Protein AF-A0A849APH6-F1 (afdb_monomer_lite)

Foldseek 3Di:
DFWWFWWAFQPQRKIWIDTPPDPCDPPRTDTDDCVVPPTDPDIDDIDGDDDPDPPDPPDDDDPDDDDDDDDDDDDDDDDDDDDDDDDDDDDD

Secondary structure (DSSP, 8-state):
---EEEEEETTT--EEEEETT-TTBTTTEEEP-TTTS--BSSPPPPB---------------------------------------------

pLDDT: mean 71.9, std 17.41, range [42.09, 93.06]

Organism: NCBI:txid199591

Structure (mmCIF, N/CA/C/O backbone):
data_AF-A0A849APH6-F1
#
_entry.id   AF-A0A849APH6-F1
#
loop_
_atom_site.group_PDB
_atom_site.id
_atom_site.type_symbol
_atom_site.label_atom_id
_atom_site.label_alt_id
_atom_site.label_comp_id
_atom_site.label_asym_id
_atom_site.label_entity_id
_atom_site.label_seq_id
_atom_site.pdbx_PDB_ins_code
_atom_site.Cartn_x
_atom_site.Cartn_y
_atom_site.Cartn_z
_atom_site.occupancy
_atom_site.B_iso_or_equiv
_atom_site.auth_seq_id
_atom_site.auth_comp_id
_atom_site.auth_asym_id
_atom_site.auth_atom_id
_atom_site.pdbx_PDB_model_num
ATOM 1 N N . MET A 1 1 ? -8.784 -13.438 11.813 1.00 69.88 1 MET A N 1
ATOM 2 C CA . MET A 1 1 ? -7.359 -13.640 11.468 1.00 69.88 1 MET A CA 1
ATOM 3 C C . MET A 1 1 ? -6.868 -12.360 10.823 1.00 69.88 1 MET A C 1
ATOM 5 O O . MET A 1 1 ? -7.615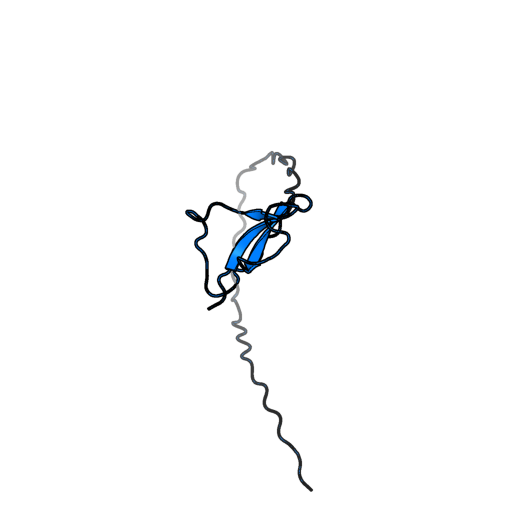 -11.851 9.995 1.00 69.88 1 MET A O 1
ATOM 9 N N . PRO A 1 2 ? -5.700 -11.823 11.210 1.00 83.25 2 PRO A N 1
ATOM 10 C CA . PRO A 1 2 ? -5.152 -10.639 10.559 1.00 83.25 2 PRO A CA 1
ATOM 11 C C . PRO A 1 2 ? -4.929 -10.908 9.066 1.00 83.25 2 PRO A C 1
ATOM 13 O O . PRO A 1 2 ? -4.417 -11.963 8.687 1.00 83.25 2 PRO A O 1
ATOM 16 N N . THR A 1 3 ? -5.361 -9.967 8.233 1.00 90.25 3 THR A N 1
ATOM 17 C CA . THR A 1 3 ? -5.187 -9.975 6.780 1.00 90.25 3 THR A CA 1
ATOM 18 C C . THR A 1 3 ? -4.050 -9.043 6.395 1.00 90.25 3 THR A C 1
ATOM 20 O O . THR A 1 3 ? -3.878 -7.964 6.963 1.00 90.25 3 THR A O 1
ATOM 23 N N . TYR A 1 4 ? -3.264 -9.482 5.419 1.00 91.75 4 TYR A N 1
ATOM 24 C CA . TYR A 1 4 ? -2.146 -8.737 4.874 1.00 91.75 4 TYR A CA 1
ATOM 25 C C . TYR A 1 4 ? -2.485 -8.248 3.472 1.00 91.75 4 TYR A C 1
ATOM 27 O O . TYR A 1 4 ? -2.891 -9.031 2.611 1.00 91.75 4 TYR A O 1
ATOM 35 N N . VAL A 1 5 ? -2.291 -6.957 3.234 1.00 91.69 5 VAL A N 1
ATOM 36 C CA . VAL A 1 5 ? -2.523 -6.298 1.949 1.00 91.69 5 VAL A CA 1
ATOM 37 C C . VAL A 1 5 ? -1.198 -5.836 1.357 1.00 91.69 5 VAL A C 1
ATOM 39 O O . VAL A 1 5 ? -0.313 -5.376 2.080 1.00 91.69 5 VAL A O 1
ATOM 42 N N . ARG A 1 6 ? -1.047 -5.968 0.032 1.00 93.06 6 ARG A N 1
ATOM 43 C CA . ARG A 1 6 ? 0.145 -5.465 -0.661 1.00 93.06 6 ARG A CA 1
ATOM 44 C C . ARG A 1 6 ? 0.024 -3.954 -0.780 1.00 93.06 6 ARG A C 1
ATOM 46 O O . ARG A 1 6 ? -0.929 -3.447 -1.372 1.00 93.06 6 ARG A O 1
ATOM 53 N N . VAL A 1 7 ? 1.030 -3.255 -0.287 1.00 92.94 7 VAL A N 1
ATOM 54 C CA . VAL A 1 7 ? 1.187 -1.814 -0.436 1.00 92.94 7 VAL A CA 1
ATOM 55 C C . VAL A 1 7 ? 2.443 -1.497 -1.230 1.00 92.94 7 VAL A C 1
ATOM 57 O O . VAL A 1 7 ? 3.348 -2.324 -1.369 1.00 92.94 7 VAL A O 1
ATOM 60 N N . LYS A 1 8 ? 2.478 -0.286 -1.771 1.00 91.94 8 LYS A N 1
ATOM 61 C CA . LYS A 1 8 ? 3.629 0.316 -2.418 1.00 91.94 8 LYS A CA 1
ATOM 62 C C . LYS A 1 8 ? 4.004 1.583 -1.672 1.00 91.94 8 LYS A C 1
ATOM 64 O O . LYS A 1 8 ? 3.191 2.496 -1.561 1.00 91.94 8 LYS A O 1
ATOM 69 N N . ASP A 1 9 ? 5.245 1.645 -1.231 1.00 91.81 9 ASP A N 1
ATOM 70 C CA . ASP A 1 9 ? 5.810 2.843 -0.628 1.00 91.81 9 ASP A CA 1
ATOM 71 C C . ASP A 1 9 ? 6.044 3.925 -1.693 1.00 91.81 9 ASP A C 1
ATOM 73 O O . ASP A 1 9 ? 6.567 3.654 -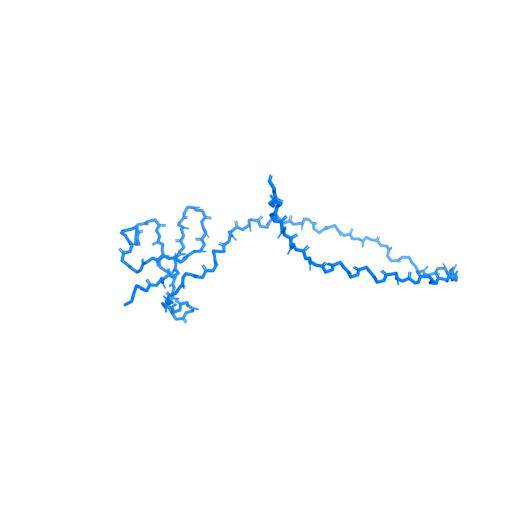2.784 1.00 91.81 9 ASP A O 1
ATOM 77 N N . THR A 1 10 ? 5.605 5.152 -1.422 1.00 89.56 10 THR A N 1
ATOM 78 C CA . THR A 1 10 ? 5.670 6.250 -2.394 1.00 89.56 10 THR A CA 1
ATOM 79 C C . THR A 1 10 ? 7.084 6.752 -2.635 1.00 89.56 10 THR A C 1
ATOM 81 O O . THR A 1 10 ? 7.377 7.172 -3.758 1.00 89.56 10 THR A O 1
ATOM 84 N N . ASP A 1 11 ? 7.963 6.656 -1.649 1.00 88.69 11 ASP A N 1
ATOM 85 C CA . ASP A 1 11 ? 9.305 7.231 -1.679 1.00 88.69 11 ASP A CA 1
ATOM 86 C C . ASP A 1 11 ? 10.302 6.263 -2.313 1.00 88.69 11 ASP A C 1
ATOM 88 O O . ASP A 1 11 ? 10.923 6.533 -3.343 1.00 88.69 11 ASP A O 1
ATOM 92 N N . THR A 1 12 ? 10.387 5.066 -1.747 1.00 87.06 12 THR A N 1
ATOM 93 C CA . THR A 1 12 ? 11.326 4.018 -2.142 1.00 87.06 12 THR A CA 1
ATOM 94 C C . THR A 1 12 ? 10.800 3.151 -3.288 1.00 87.06 12 THR A C 1
ATOM 96 O O . THR A 1 12 ? 11.557 2.367 -3.863 1.00 87.06 12 THR A O 1
ATOM 99 N N . LYS A 1 13 ? 9.505 3.262 -3.623 1.00 88.81 13 LYS A N 1
ATOM 100 C CA . LYS A 1 13 ? 8.799 2.445 -4.630 1.00 88.81 13 LYS A CA 1
ATOM 101 C C . LYS A 1 13 ? 8.800 0.937 -4.336 1.00 88.81 13 LYS A C 1
ATOM 103 O O . LYS A 1 13 ? 8.502 0.158 -5.245 1.00 88.81 13 LYS A O 1
ATOM 108 N N . HIS A 1 14 ? 9.112 0.526 -3.106 1.00 88.94 14 HIS A N 1
ATOM 109 C CA . HIS A 1 14 ? 9.106 -0.875 -2.687 1.00 88.94 14 HIS A CA 1
ATOM 110 C C . HIS A 1 14 ? 7.683 -1.395 -2.517 1.00 88.94 14 HIS A C 1
ATOM 112 O O . HIS A 1 14 ? 6.810 -0.681 -2.031 1.00 88.94 14 HIS A O 1
ATOM 118 N N . GLU A 1 15 ? 7.463 -2.654 -2.896 1.00 91.62 15 GLU A N 1
ATOM 119 C CA . GLU A 1 15 ? 6.174 -3.319 -2.711 1.00 91.62 15 GLU A CA 1
ATOM 120 C C . GLU A 1 15 ? 6.302 -4.387 -1.623 1.00 91.62 15 GLU A C 1
ATOM 122 O O . GLU A 1 15 ? 7.083 -5.332 -1.754 1.00 91.62 15 GLU A O 1
ATOM 127 N N . PHE A 1 16 ? 5.515 -4.292 -0.558 1.00 91.56 16 PHE A N 1
ATOM 128 C CA . PHE A 1 16 ? 5.536 -5.239 0.560 1.00 91.56 16 PHE A CA 1
ATOM 129 C C . PHE A 1 16 ? 4.138 -5.418 1.142 1.00 91.56 16 PHE A C 1
ATOM 131 O O . PHE A 1 16 ? 3.216 -4.684 0.798 1.00 91.56 16 PHE A O 1
ATOM 138 N N . ASP A 1 17 ? 3.966 -6.451 1.958 1.00 91.62 17 ASP A N 1
ATOM 139 C CA . ASP A 1 1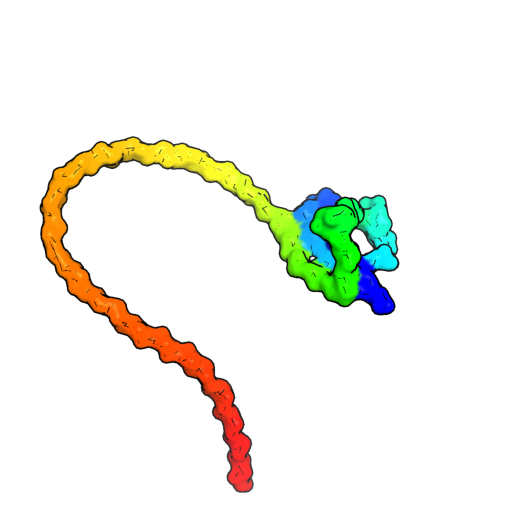7 ? 2.691 -6.749 2.597 1.00 91.62 17 ASP A CA 1
ATOM 140 C C . ASP A 1 17 ? 2.674 -6.176 4.019 1.00 91.62 17 ASP A C 1
ATOM 142 O O . ASP A 1 17 ? 3.618 -6.372 4.784 1.00 91.62 17 ASP A O 1
ATOM 146 N N . VAL A 1 18 ? 1.587 -5.496 4.378 1.00 91.50 18 VAL A N 1
ATOM 147 C CA . VAL A 1 18 ? 1.326 -4.965 5.727 1.00 91.50 18 VAL A CA 1
ATOM 148 C C . VAL A 1 18 ? -0.045 -5.414 6.204 1.00 91.50 18 VAL A C 1
ATOM 150 O O . VAL A 1 18 ? -0.864 -5.858 5.404 1.00 91.50 18 VAL A O 1
ATOM 153 N N . LEU A 1 19 ? -0.309 -5.293 7.503 1.00 92.69 19 LEU A N 1
ATOM 154 C CA . LEU A 1 19 ? -1.648 -5.520 8.042 1.00 92.69 19 LEU A CA 1
ATOM 155 C C . LEU A 1 19 ? -2.648 -4.546 7.416 1.00 92.69 19 LEU A C 1
ATOM 157 O O . LEU A 1 19 ? -2.350 -3.367 7.262 1.00 92.69 19 LEU A O 1
ATOM 161 N N . GLU A 1 20 ? -3.849 -5.025 7.109 1.00 89.62 20 GLU A N 1
ATOM 162 C CA . GLU A 1 20 ? -4.934 -4.198 6.563 1.00 89.62 20 GLU A CA 1
ATOM 163 C C . GLU A 1 20 ? -5.261 -2.982 7.447 1.00 89.62 20 GLU A C 1
ATOM 165 O O . GLU A 1 20 ? -5.614 -1.921 6.948 1.00 89.62 20 GLU A O 1
ATOM 170 N N . THR A 1 21 ? -5.069 -3.110 8.760 1.00 89.25 21 THR A N 1
ATOM 171 C CA . THR A 1 21 ? -5.317 -2.056 9.752 1.00 89.25 21 THR A CA 1
ATOM 172 C C . THR A 1 21 ? -4.113 -1.139 9.989 1.00 89.25 21 THR A C 1
ATOM 174 O O . THR A 1 21 ? -4.064 -0.447 11.006 1.00 89.25 21 THR A O 1
ATOM 177 N N . HIS A 1 22 ? -3.088 -1.176 9.133 1.00 89.62 22 HIS A N 1
ATOM 178 C CA . HIS A 1 22 ? -1.874 -0.396 9.350 1.00 89.62 22 HIS A CA 1
ATOM 179 C C . HIS A 1 22 ? -2.146 1.111 9.156 1.00 89.62 22 HIS A C 1
ATOM 181 O O . HIS A 1 22 ? -2.629 1.507 8.096 1.00 89.62 22 HIS A O 1
ATOM 187 N N . PRO A 1 23 ? -1.802 1.976 10.130 1.00 90.00 23 PRO A N 1
ATOM 188 C CA . PRO A 1 23 ? -2.243 3.375 10.147 1.00 90.00 23 PRO A CA 1
ATOM 189 C C . PRO A 1 23 ? -1.655 4.236 9.024 1.00 90.00 23 PRO A C 1
ATOM 191 O O . PRO A 1 23 ? -2.230 5.257 8.691 1.00 90.00 23 PRO A O 1
ATOM 194 N N . GLN A 1 24 ? -0.526 3.832 8.431 1.00 88.19 24 GLN A N 1
ATOM 195 C CA . GLN A 1 24 ? 0.140 4.579 7.350 1.00 88.19 24 GLN A CA 1
ATOM 196 C C . GLN A 1 24 ? -0.411 4.280 5.940 1.00 88.19 24 GLN A C 1
ATOM 198 O O . GLN A 1 24 ? 0.130 4.782 4.950 1.00 88.19 24 GLN A O 1
ATOM 203 N N . ILE A 1 25 ? -1.429 3.416 5.818 1.00 88.81 25 ILE A N 1
ATOM 204 C CA . ILE A 1 25 ? -2.087 3.126 4.535 1.00 88.81 25 ILE A CA 1
ATOM 205 C C . ILE A 1 25 ? -2.911 4.347 4.121 1.00 88.81 25 ILE A C 1
ATOM 207 O O . ILE A 1 25 ? -3.821 4.750 4.833 1.00 88.81 25 ILE A O 1
ATOM 211 N N . GLY A 1 26 ? -2.616 4.905 2.946 1.00 84.69 26 GLY A N 1
ATOM 212 C CA . GLY A 1 26 ? -3.248 6.124 2.430 1.00 84.69 26 GLY A CA 1
ATOM 213 C C . GLY A 1 26 ? -2.371 7.374 2.540 1.00 84.69 26 GLY A C 1
ATOM 214 O O . GLY A 1 26 ? -2.533 8.269 1.716 1.00 84.69 26 GLY A O 1
ATOM 215 N N . ASP A 1 27 ? -1.410 7.394 3.470 1.00 89.94 27 ASP A N 1
ATOM 216 C CA . ASP A 1 27 ? -0.405 8.458 3.586 1.00 89.94 27 ASP A CA 1
ATOM 217 C C . ASP A 1 27 ? 0.797 8.172 2.668 1.00 89.94 27 ASP A C 1
ATOM 219 O O . ASP A 1 27 ? 0.816 8.554 1.499 1.00 89.94 27 ASP A O 1
ATOM 223 N N . ASN A 1 28 ? 1.790 7.437 3.180 1.00 91.06 28 ASN A N 1
ATOM 224 C CA . ASN A 1 28 ? 3.023 7.092 2.458 1.00 91.06 28 ASN A CA 1
ATOM 225 C C . ASN A 1 28 ? 2.949 5.705 1.793 1.00 91.06 28 ASN A C 1
ATOM 227 O O . ASN A 1 28 ? 3.780 5.342 0.959 1.00 91.06 28 ASN A O 1
ATOM 231 N N . LEU A 1 29 ? 1.941 4.905 2.154 1.00 91.75 29 LEU A N 1
ATOM 232 C CA . LEU A 1 29 ? 1.729 3.564 1.618 1.00 91.75 29 LEU A CA 1
ATOM 233 C C . LEU A 1 29 ? 0.487 3.554 0.728 1.00 91.75 29 LEU A C 1
ATOM 235 O O . LEU A 1 29 ? -0.643 3.665 1.204 1.00 91.75 29 LEU A O 1
ATOM 239 N N . GLN A 1 30 ? 0.687 3.371 -0.577 1.00 92.06 30 GLN A N 1
ATOM 240 C CA . GLN A 1 30 ? -0.407 3.176 -1.524 1.00 92.06 30 GLN A CA 1
ATOM 241 C C . GLN A 1 30 ? -0.852 1.720 -1.555 1.00 92.06 30 GLN A C 1
ATOM 243 O O . GLN A 1 30 ? -0.053 0.820 -1.810 1.00 92.06 30 GLN A O 1
ATOM 248 N N . LEU A 1 31 ? -2.150 1.488 -1.382 1.00 90.62 31 LEU A N 1
ATOM 249 C CA . LEU A 1 31 ? -2.737 0.165 -1.545 1.00 90.62 31 LEU A CA 1
ATOM 250 C C . LEU A 1 31 ? -2.621 -0.293 -3.007 1.00 90.62 31 LEU A C 1
ATOM 252 O O . LEU A 1 31 ? -3.070 0.396 -3.927 1.00 90.62 31 LEU A O 1
ATOM 256 N N . ILE A 1 32 ? -2.031 -1.468 -3.238 1.00 86.81 32 ILE A N 1
ATOM 257 C CA . ILE A 1 32 ? -2.012 -2.072 -4.572 1.00 86.81 32 ILE A CA 1
ATOM 258 C C . ILE A 1 32 ? -3.353 -2.769 -4.807 1.00 86.81 32 ILE A C 1
ATOM 260 O O . ILE A 1 32 ? -3.893 -3.401 -3.903 1.00 86.81 32 ILE A O 1
ATOM 264 N N . LYS A 1 33 ? -3.883 -2.665 -6.036 1.00 78.38 33 LYS A N 1
ATOM 265 C CA . LYS A 1 33 ? -5.150 -3.293 -6.444 1.00 78.38 33 LYS A CA 1
ATOM 266 C C . LYS A 1 33 ? -5.265 -4.726 -5.915 1.00 78.38 33 LYS A C 1
ATOM 268 O O . LYS A 1 33 ? -4.488 -5.605 -6.299 1.00 78.38 33 LYS A O 1
ATOM 273 N N . SER A 1 34 ? -6.294 -4.938 -5.103 1.00 75.44 34 SER A N 1
ATOM 274 C CA . SER A 1 34 ? -6.638 -6.206 -4.462 1.00 75.44 34 SER A CA 1
ATOM 275 C C . SER A 1 34 ? -6.979 -7.318 -5.457 1.00 75.44 34 SER A C 1
ATOM 277 O O . SER A 1 34 ? -6.772 -8.483 -5.147 1.00 75.44 34 SER A O 1
ATOM 279 N N . ASP A 1 35 ? -7.410 -6.973 -6.672 1.00 78.44 35 ASP A N 1
ATOM 280 C CA . ASP A 1 35 ? -7.664 -7.931 -7.759 1.00 78.44 35 ASP A CA 1
ATOM 281 C C . ASP A 1 35 ? -6.399 -8.708 -8.173 1.00 78.44 35 ASP A C 1
ATOM 283 O O . ASP A 1 35 ? -6.413 -9.925 -8.332 1.00 78.44 35 ASP A O 1
ATOM 287 N N . A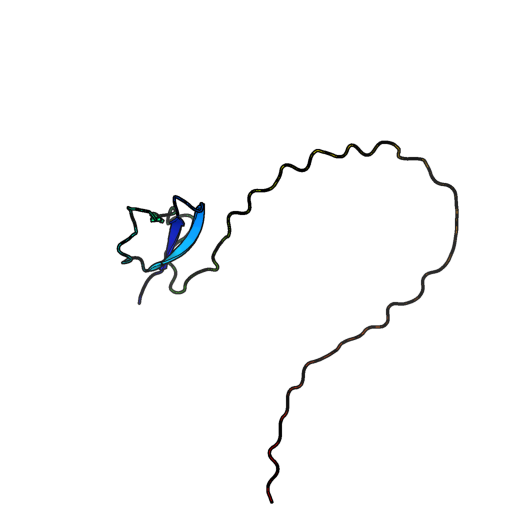RG A 1 36 ? -5.257 -8.012 -8.263 1.00 80.75 36 ARG A N 1
ATOM 288 C CA . ARG A 1 36 ? -3.966 -8.630 -8.610 1.00 80.75 36 ARG A CA 1
ATOM 289 C C . ARG A 1 36 ? -3.275 -9.255 -7.400 1.00 80.75 36 ARG A C 1
ATOM 291 O O . ARG A 1 36 ? -2.490 -10.190 -7.546 1.00 80.75 36 ARG A O 1
ATOM 298 N N . TYR A 1 37 ? -3.527 -8.704 -6.219 1.00 81.56 37 TYR A N 1
ATOM 299 C CA . TYR A 1 37 ? -2.909 -9.115 -4.968 1.00 81.56 37 TYR A CA 1
ATOM 300 C C . TYR A 1 37 ? -3.975 -9.198 -3.877 1.00 81.56 37 TYR A C 1
ATOM 302 O O . TYR A 1 37 ? -4.099 -8.262 -3.083 1.00 81.56 37 TYR A O 1
ATOM 310 N N . PRO A 1 38 ? -4.720 -10.314 -3.805 1.00 85.00 38 PRO A N 1
ATOM 311 C CA . PRO A 1 38 ? -5.760 -10.463 -2.802 1.00 85.00 38 PRO A CA 1
ATOM 312 C C . PRO A 1 38 ? -5.167 -10.405 -1.387 1.00 85.00 38 PRO A C 1
ATOM 314 O O . PRO A 1 38 ? -3.970 -10.702 -1.215 1.00 85.00 38 PRO A O 1
ATOM 317 N N . PRO A 1 39 ? -5.984 -10.027 -0.385 1.00 86.19 39 PRO A N 1
ATOM 318 C CA . PRO A 1 39 ? -5.599 -10.101 1.015 1.00 86.19 39 PRO A CA 1
ATOM 319 C C . PRO A 1 39 ? -5.154 -11.520 1.374 1.00 86.19 39 PRO A C 1
ATOM 321 O O . PRO A 1 39 ? -5.859 -12.496 1.113 1.00 86.19 39 PRO A O 1
ATOM 324 N N . ALA A 1 40 ? -3.968 -11.637 1.957 1.00 85.31 40 ALA A N 1
ATOM 325 C CA . ALA A 1 40 ? -3.367 -12.911 2.320 1.00 85.31 40 ALA A CA 1
ATOM 326 C C . ALA A 1 40 ? -3.404 -13.117 3.838 1.00 85.31 40 ALA A C 1
ATOM 328 O O . ALA A 1 40 ? -3.422 -12.163 4.610 1.00 85.31 40 ALA A O 1
ATOM 329 N N . ARG A 1 41 ? -3.384 -14.375 4.288 1.00 87.44 41 ARG A N 1
ATOM 330 C CA . ARG A 1 41 ? -3.264 -14.715 5.722 1.00 87.44 41 ARG A CA 1
ATOM 331 C C . ARG A 1 41 ? -1.827 -14.633 6.240 1.00 87.44 41 ARG A C 1
ATOM 333 O O . ARG A 1 41 ? -1.598 -14.711 7.442 1.00 87.44 41 ARG A O 1
ATOM 340 N N . SER A 1 42 ? -0.866 -14.502 5.334 1.00 84.44 42 SER A N 1
ATOM 341 C CA . SER A 1 42 ? 0.557 -14.399 5.636 1.00 84.44 42 SER A CA 1
ATOM 342 C C . SER A 1 42 ? 1.193 -13.386 4.688 1.00 84.44 42 SER A C 1
ATOM 344 O O . SER A 1 42 ? 0.778 -13.320 3.526 1.00 84.44 42 SER A O 1
ATOM 346 N N . PRO A 1 43 ? 2.182 -12.608 5.151 1.00 85.44 43 PRO A N 1
ATOM 347 C CA . PRO A 1 43 ? 2.853 -11.633 4.309 1.00 85.44 43 PRO A CA 1
ATOM 348 C C . PRO A 1 43 ? 3.644 -12.338 3.202 1.00 85.44 43 PRO A C 1
ATOM 350 O O . PRO A 1 43 ? 4.376 -13.299 3.439 1.00 85.44 43 PRO A O 1
ATOM 353 N N . ARG A 1 44 ? 3.500 -11.851 1.971 1.00 86.56 44 ARG A N 1
ATOM 354 C CA . ARG A 1 44 ? 4.306 -12.265 0.819 1.00 86.56 44 ARG A CA 1
ATOM 355 C C . ARG A 1 44 ? 5.702 -11.652 0.890 1.00 86.56 44 ARG A C 1
ATOM 357 O O . ARG A 1 44 ? 5.922 -10.629 1.535 1.00 86.56 44 ARG A O 1
ATOM 364 N N . ALA A 1 45 ? 6.634 -12.237 0.137 1.00 84.94 45 ALA A N 1
ATOM 365 C CA . ALA A 1 45 ? 7.983 -11.700 0.022 1.00 84.94 45 ALA A CA 1
ATOM 366 C C . ALA A 1 45 ? 7.975 -10.245 -0.514 1.00 84.94 45 ALA A C 1
ATOM 368 O O . ALA A 1 45 ? 7.271 -9.947 -1.499 1.00 84.94 45 ALA A O 1
ATOM 369 N N . PRO A 1 46 ? 8.747 -9.333 0.108 1.00 84.88 46 PRO A N 1
ATOM 370 C CA . PRO A 1 46 ? 8.894 -7.969 -0.379 1.00 84.88 46 PRO A CA 1
ATOM 371 C C . PRO A 1 46 ? 9.577 -7.962 -1.750 1.00 84.88 46 PRO A C 1
ATOM 373 O O . PRO A 1 46 ? 10.443 -8.784 -2.049 1.00 84.88 46 PRO A O 1
ATOM 376 N N . LYS A 1 47 ? 9.167 -7.028 -2.608 1.00 83.12 47 LYS A N 1
ATOM 377 C CA . LYS A 1 47 ? 9.745 -6.821 -3.935 1.00 83.12 47 LYS A CA 1
ATOM 378 C C . LYS A 1 47 ? 10.521 -5.511 -3.939 1.00 83.12 47 LYS A C 1
ATOM 380 O O . LYS A 1 47 ? 9.941 -4.430 -3.822 1.00 83.12 47 LYS A O 1
ATOM 385 N N . HIS A 1 48 ? 11.834 -5.625 -4.101 1.00 82.50 48 HIS A N 1
ATOM 386 C CA . HIS A 1 48 ? 12.731 -4.479 -4.169 1.00 82.50 48 HIS A CA 1
ATOM 387 C C . HIS A 1 48 ? 12.662 -3.783 -5.528 1.00 82.50 48 HIS A C 1
ATOM 389 O O . HIS A 1 48 ? 12.639 -4.435 -6.578 1.00 82.50 48 HIS A O 1
ATOM 395 N N . HIS A 1 49 ? 12.656 -2.449 -5.515 1.00 77.31 49 HIS A N 1
ATOM 396 C CA . HIS A 1 49 ? 12.756 -1.665 -6.739 1.00 77.31 49 HIS A CA 1
ATOM 397 C C . HIS A 1 49 ? 14.230 -1.459 -7.105 1.00 77.31 49 HIS A C 1
ATOM 399 O O . HIS A 1 49 ? 14.893 -0.560 -6.596 1.00 77.31 49 HIS A O 1
ATOM 405 N N . VAL A 1 50 ? 14.749 -2.290 -8.010 1.00 76.00 50 VAL A N 1
ATOM 406 C CA . VAL A 1 50 ? 16.095 -2.104 -8.566 1.00 76.00 50 VAL A CA 1
ATOM 407 C C . VAL A 1 50 ? 15.990 -1.219 -9.805 1.00 76.00 50 VAL A C 1
ATOM 409 O O . VAL A 1 50 ? 15.387 -1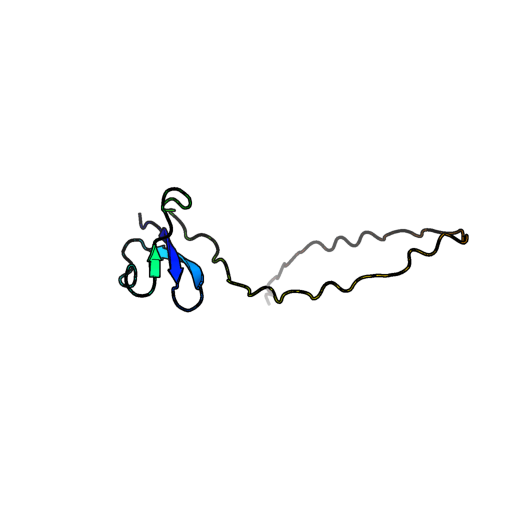.615 -10.807 1.00 76.00 50 VAL A O 1
ATOM 412 N N . LYS A 1 51 ? 16.591 -0.023 -9.760 1.00 76.62 51 LYS A N 1
ATOM 413 C CA . LYS A 1 51 ? 16.788 0.796 -10.962 1.00 76.62 51 LYS A CA 1
ATOM 414 C C . LYS A 1 51 ? 17.727 0.025 -11.886 1.00 76.62 51 LYS A C 1
ATOM 416 O O . LYS A 1 51 ? 18.927 -0.034 -11.636 1.00 76.62 51 LYS A O 1
ATOM 421 N N . ARG A 1 52 ? 17.192 -0.595 -12.940 1.00 70.88 52 ARG A N 1
ATOM 422 C CA . ARG A 1 52 ? 18.037 -1.157 -13.997 1.00 70.88 52 ARG A CA 1
ATOM 423 C C . ARG A 1 52 ? 18.787 0.006 -14.637 1.00 70.88 52 ARG A C 1
ATOM 425 O O . ARG A 1 52 ? 18.168 0.839 -15.299 1.00 70.88 52 ARG A O 1
ATOM 432 N N . ALA A 1 53 ? 20.098 0.076 -14.419 1.00 71.25 53 ALA A N 1
ATOM 433 C CA . ALA A 1 53 ? 20.953 0.891 -15.265 1.00 71.25 53 ALA A CA 1
ATOM 434 C C . ALA A 1 53 ? 20.711 0.428 -16.708 1.00 71.25 53 ALA A C 1
ATOM 436 O O . ALA A 1 53 ? 20.707 -0.776 -16.979 1.00 71.25 53 ALA A O 1
ATOM 437 N N . ARG A 1 54 ? 20.416 1.359 -17.621 1.00 63.09 54 ARG A N 1
ATOM 438 C CA . ARG A 1 54 ? 20.366 1.036 -19.048 1.00 63.09 54 ARG A CA 1
ATOM 439 C C . ARG A 1 54 ? 21.773 0.581 -19.423 1.00 63.09 54 ARG A C 1
ATOM 441 O O . ARG A 1 54 ? 22.664 1.418 -19.497 1.00 63.09 54 ARG A O 1
ATOM 448 N N . SER A 1 55 ? 21.977 -0.721 -19.609 1.00 57.81 55 SER A N 1
ATOM 449 C CA . SER A 1 55 ? 23.163 -1.212 -20.300 1.00 57.81 55 SER A CA 1
ATOM 450 C C . SER A 1 55 ? 23.152 -0.568 -21.678 1.00 57.81 55 SER A C 1
ATOM 452 O O . SER A 1 55 ? 22.257 -0.832 -22.482 1.00 57.81 55 SER A O 1
ATOM 454 N N . THR A 1 56 ? 24.101 0.331 -21.917 1.00 56.97 56 THR A N 1
ATOM 455 C CA . THR A 1 56 ? 24.516 0.716 -23.260 1.00 56.97 56 THR A CA 1
ATOM 456 C C . THR A 1 56 ? 24.711 -0.588 -24.025 1.00 56.97 56 THR A C 1
ATOM 458 O O . THR A 1 56 ? 25.422 -1.473 -23.547 1.00 56.97 56 THR A O 1
ATOM 461 N N . GLN A 1 57 ? 23.997 -0.759 -25.138 1.00 56.19 57 GLN A N 1
ATOM 462 C CA . GLN A 1 57 ? 24.234 -1.883 -26.032 1.00 56.19 57 GLN A CA 1
ATOM 463 C C . GLN A 1 57 ? 25.700 -1.799 -26.449 1.00 56.19 57 GLN A C 1
ATOM 465 O O . GLN A 1 57 ? 26.090 -0.887 -27.169 1.00 56.19 57 GLN A O 1
ATOM 470 N N . GLN A 1 58 ? 26.522 -2.703 -25.926 1.00 51.84 58 GLN A N 1
ATOM 471 C CA . GLN A 1 58 ? 27.817 -2.968 -26.512 1.00 51.84 58 GLN A CA 1
ATOM 472 C C . GLN A 1 58 ? 27.504 -3.739 -27.792 1.00 51.84 58 GLN A C 1
ATOM 474 O O . GLN A 1 58 ? 27.208 -4.931 -27.748 1.00 51.84 58 GLN A O 1
ATOM 479 N N . GLU A 1 59 ? 27.432 -3.012 -28.904 1.00 53.78 59 GLU A N 1
ATOM 480 C CA . GLU A 1 59 ? 27.442 -3.601 -30.235 1.00 53.78 59 GLU A CA 1
ATOM 481 C C . GLU A 1 59 ? 28.682 -4.495 -30.315 1.00 53.78 59 GLU A C 1
ATOM 483 O O . GLU A 1 59 ? 29.806 -4.026 -30.140 1.00 53.78 59 GLU A O 1
ATOM 488 N N . SER A 1 60 ? 28.481 -5.798 -30.488 1.00 52.38 60 SER A N 1
ATOM 489 C CA . SER A 1 60 ? 29.545 -6.732 -30.835 1.00 52.38 60 SER A CA 1
ATOM 490 C C . SER A 1 60 ? 29.680 -6.723 -32.357 1.00 52.38 60 SER A C 1
ATOM 492 O O . SER A 1 60 ? 28.806 -7.286 -33.024 1.00 52.38 60 SER A O 1
ATOM 494 N N . PRO A 1 61 ? 30.722 -6.119 -32.950 1.00 56.75 61 PRO A N 1
ATOM 495 C CA . PRO A 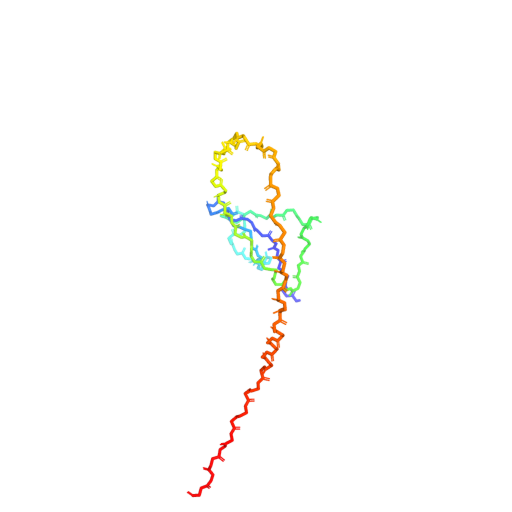1 61 ? 31.060 -6.429 -34.320 1.00 56.75 61 PRO A CA 1
ATOM 496 C C . PRO A 1 61 ? 31.952 -7.681 -34.353 1.00 56.75 61 PRO A C 1
ATOM 498 O O . PRO A 1 61 ? 32.765 -7.922 -33.464 1.00 56.75 61 PRO A O 1
ATOM 501 N N . GLU A 1 62 ? 31.777 -8.440 -35.433 1.00 50.84 62 GLU A N 1
ATOM 502 C CA . GLU A 1 62 ? 32.687 -9.469 -35.958 1.00 50.84 62 GLU A CA 1
ATOM 503 C C . GLU A 1 62 ? 32.515 -10.901 -35.432 1.00 50.84 62 GLU A C 1
ATOM 505 O O . GLU A 1 62 ? 33.347 -11.509 -34.764 1.00 50.84 62 GLU A O 1
ATOM 510 N N . ASN A 1 63 ? 31.408 -11.484 -35.901 1.00 56.44 63 ASN A N 1
ATOM 511 C CA . ASN A 1 63 ? 31.359 -12.865 -36.369 1.00 56.44 63 ASN A CA 1
ATOM 512 C C . ASN A 1 63 ? 32.469 -13.098 -37.420 1.00 56.44 63 ASN A C 1
ATOM 514 O O . ASN A 1 63 ? 32.288 -12.778 -38.595 1.00 56.44 63 ASN A O 1
ATOM 518 N N . VAL A 1 64 ? 33.614 -13.626 -36.985 1.00 58.84 64 VAL A N 1
ATOM 519 C CA . VAL A 1 64 ? 34.633 -14.214 -37.865 1.00 58.84 64 VAL A CA 1
ATOM 520 C C . VAL A 1 64 ? 34.394 -15.729 -37.971 1.00 58.84 64 VAL A C 1
ATOM 522 O O . VAL A 1 64 ? 34.248 -16.390 -36.940 1.00 58.84 64 VAL A O 1
ATOM 525 N N . PRO A 1 65 ? 34.315 -16.303 -39.187 1.00 50.12 65 PRO A N 1
ATOM 526 C CA . PRO A 1 65 ? 33.994 -17.712 -39.369 1.00 50.12 65 PRO A CA 1
ATOM 527 C C . PRO A 1 65 ? 35.155 -18.645 -38.994 1.00 50.12 65 PRO A C 1
ATOM 529 O O . PRO A 1 65 ? 36.326 -18.342 -39.204 1.00 50.12 65 PRO A O 1
ATOM 532 N N . SER A 1 66 ? 34.750 -19.801 -38.463 1.00 54.38 66 SER A N 1
ATOM 533 C CA . SER A 1 66 ? 35.485 -21.021 -38.124 1.00 54.38 66 SER A CA 1
ATOM 534 C C . SER A 1 66 ? 36.860 -21.236 -38.766 1.00 54.38 66 SER A C 1
ATOM 536 O O . SER A 1 66 ? 36.978 -21.369 -39.982 1.00 54.38 66 SER A O 1
ATOM 538 N N . ALA A 1 67 ? 37.847 -21.498 -37.908 1.00 50.75 67 ALA A N 1
ATOM 539 C CA . ALA A 1 67 ? 38.978 -22.365 -38.216 1.00 50.75 67 ALA A CA 1
ATOM 540 C C . ALA A 1 67 ? 39.180 -23.362 -37.059 1.00 50.75 67 ALA A C 1
ATOM 542 O O . ALA A 1 67 ? 39.588 -22.996 -35.962 1.00 50.75 67 ALA A O 1
ATOM 543 N N . ASP A 1 68 ? 38.749 -24.594 -37.327 1.00 48.38 68 ASP A N 1
ATOM 544 C CA . ASP A 1 68 ? 39.309 -25.882 -36.904 1.00 48.38 68 ASP A CA 1
ATOM 545 C C . ASP A 1 68 ? 40.304 -25.916 -35.720 1.00 48.38 68 ASP A C 1
ATOM 547 O O . ASP A 1 68 ? 41.458 -25.516 -35.849 1.00 48.38 68 ASP A O 1
ATOM 551 N N . ALA A 1 69 ? 39.880 -26.507 -34.597 1.00 48.88 69 ALA A N 1
ATOM 552 C CA . ALA A 1 69 ? 40.776 -27.212 -33.679 1.00 48.88 69 ALA A CA 1
ATOM 553 C C . ALA A 1 69 ? 39.979 -28.233 -32.853 1.00 48.88 69 ALA A C 1
ATOM 555 O O . ALA A 1 69 ? 39.172 -27.903 -31.984 1.00 48.88 69 ALA A O 1
ATOM 556 N N . SER A 1 70 ? 40.203 -29.494 -33.195 1.00 52.44 70 SER A N 1
ATOM 557 C CA . SER A 1 70 ? 39.680 -30.695 -32.554 1.00 52.44 70 SER A CA 1
ATOM 558 C C . SER A 1 70 ? 40.115 -30.831 -31.090 1.00 52.44 70 SER A C 1
ATOM 560 O O . SER A 1 70 ? 41.223 -30.440 -30.737 1.00 52.44 70 SER A O 1
ATOM 562 N N . GLY A 1 71 ? 39.308 -31.540 -30.293 1.00 47.44 71 GLY A N 1
ATOM 563 C CA . GLY A 1 71 ? 39.851 -32.418 -29.252 1.00 47.44 71 GLY A CA 1
ATOM 564 C C . GLY A 1 71 ? 39.463 -32.118 -27.805 1.00 47.44 71 GLY A C 1
ATOM 565 O O . GLY A 1 71 ? 39.949 -31.176 -27.197 1.00 47.44 71 GLY A O 1
ATOM 566 N N . GLU A 1 72 ? 38.712 -33.070 -27.248 1.00 42.09 72 GLU A N 1
ATOM 567 C CA . GLU A 1 72 ? 38.840 -33.567 -25.871 1.00 42.09 72 GLU A CA 1
ATOM 568 C C . GLU A 1 72 ? 37.987 -32.914 -24.765 1.00 42.09 72 GLU A C 1
ATOM 570 O O . GLU A 1 72 ? 38.277 -31.869 -24.192 1.00 42.09 72 GLU A O 1
ATOM 575 N N . SER A 1 73 ? 36.916 -33.632 -24.408 1.00 50.62 73 SER A N 1
ATOM 576 C CA . SER A 1 73 ? 36.255 -33.522 -23.106 1.00 50.62 73 SER A CA 1
ATOM 577 C C . SER A 1 73 ? 37.063 -34.273 -22.047 1.00 50.62 73 SER A C 1
ATOM 579 O O . SER A 1 73 ? 37.424 -35.426 -22.288 1.00 50.62 73 SER A O 1
ATOM 581 N N . PRO A 1 74 ? 37.176 -33.728 -20.825 1.00 54.25 74 PRO A N 1
ATOM 582 C CA . PRO A 1 74 ? 37.123 -34.593 -19.656 1.00 54.25 74 PRO A CA 1
ATOM 583 C C . PRO A 1 74 ? 36.123 -34.096 -18.600 1.00 54.25 74 PRO A C 1
ATOM 585 O O . PRO A 1 74 ? 36.272 -33.051 -17.976 1.00 54.25 74 PRO A O 1
ATOM 588 N N . SER A 1 75 ? 35.094 -34.925 -18.415 1.00 48.94 75 SER A N 1
ATOM 589 C CA . SER A 1 75 ? 34.638 -35.463 -17.127 1.00 48.94 75 SER A CA 1
ATOM 590 C C . SER A 1 75 ? 34.439 -34.501 -15.945 1.00 48.94 75 SER A C 1
ATOM 592 O O . SER A 1 75 ? 35.363 -34.149 -15.219 1.00 48.94 75 SER A O 1
ATOM 594 N N . ARG A 1 76 ? 33.162 -34.216 -15.654 1.00 57.03 76 ARG A N 1
ATOM 595 C CA . ARG A 1 76 ? 32.673 -33.690 -14.366 1.00 57.03 76 ARG A CA 1
ATOM 596 C C . ARG A 1 76 ? 32.914 -34.711 -13.241 1.00 57.03 76 ARG A C 1
ATOM 598 O O . ARG A 1 76 ? 32.372 -35.812 -13.342 1.00 57.03 76 ARG A O 1
ATOM 605 N N . PRO A 1 77 ? 33.562 -34.360 -12.118 1.00 52.94 77 PRO A N 1
ATOM 606 C CA . PRO A 1 77 ? 33.340 -35.080 -10.874 1.00 52.94 77 PRO A CA 1
ATOM 607 C C . PRO A 1 77 ? 32.093 -34.525 -10.168 1.00 52.94 77 PRO A C 1
ATOM 609 O O . PRO A 1 77 ? 31.956 -33.326 -9.919 1.00 52.94 77 PRO A O 1
ATOM 612 N N . ALA A 1 78 ? 31.160 -35.424 -9.859 1.00 51.31 78 ALA A N 1
ATOM 613 C CA . ALA A 1 78 ? 29.992 -35.167 -9.032 1.00 51.31 78 ALA A CA 1
ATOM 614 C C . ALA A 1 78 ? 30.413 -35.014 -7.559 1.00 51.31 78 ALA A C 1
ATOM 616 O O . ALA A 1 78 ? 30.682 -35.999 -6.881 1.00 51.31 78 ALA A O 1
ATOM 617 N N . GLY A 1 79 ? 30.454 -33.778 -7.060 1.00 46.19 79 GLY A N 1
ATOM 618 C CA . GLY A 1 79 ? 30.632 -33.471 -5.638 1.00 46.19 79 GLY A CA 1
ATOM 619 C C . GLY A 1 79 ? 29.294 -33.167 -4.970 1.00 46.19 79 GLY A C 1
ATOM 620 O O . GLY A 1 79 ? 28.873 -32.015 -4.903 1.00 46.19 79 GLY A O 1
ATOM 621 N N . ARG A 1 80 ? 28.601 -34.215 -4.517 1.00 48.72 80 ARG A N 1
ATOM 622 C CA . ARG A 1 80 ? 27.405 -34.144 -3.668 1.00 48.72 80 ARG A CA 1
ATOM 623 C C . ARG A 1 80 ? 27.863 -34.000 -2.216 1.00 48.72 80 ARG A C 1
ATOM 625 O O . ARG A 1 80 ? 28.203 -35.001 -1.601 1.00 48.72 80 ARG A O 1
ATOM 632 N N . ASN A 1 81 ? 27.815 -32.796 -1.652 1.00 51.66 81 ASN A N 1
ATOM 633 C CA . ASN A 1 81 ? 28.079 -32.608 -0.224 1.00 51.66 81 ASN A CA 1
ATOM 634 C C . ASN A 1 81 ? 26.740 -32.453 0.502 1.00 51.66 81 ASN A C 1
ATOM 636 O O . ASN A 1 81 ? 26.138 -31.382 0.541 1.00 51.66 81 ASN A O 1
ATOM 640 N N . THR A 1 82 ? 26.237 -33.575 1.014 1.00 52.50 82 THR A N 1
ATOM 641 C CA . THR A 1 82 ? 25.104 -33.637 1.936 1.00 52.50 82 THR A CA 1
ATOM 642 C C . THR A 1 82 ? 25.517 -33.162 3.326 1.00 52.50 82 THR A C 1
ATOM 644 O O . THR A 1 82 ? 26.497 -33.636 3.891 1.00 52.50 82 THR A O 1
ATOM 647 N N . LYS A 1 83 ? 24.701 -32.255 3.864 1.00 50.09 83 LYS A N 1
ATOM 648 C CA . LYS A 1 83 ? 24.556 -31.868 5.269 1.00 50.09 83 LYS A CA 1
ATOM 649 C C . LYS A 1 83 ? 24.516 -33.077 6.219 1.00 50.09 83 LYS A C 1
ATOM 651 O O . LYS A 1 83 ? 23.727 -33.983 5.967 1.00 50.09 83 LYS A O 1
ATOM 656 N N . LYS A 1 84 ? 25.238 -33.004 7.345 1.00 53.56 84 LYS A N 1
ATOM 657 C CA . LYS A 1 84 ? 24.808 -33.520 8.658 1.00 53.56 84 LYS A CA 1
ATOM 658 C C . LYS A 1 84 ? 25.530 -32.778 9.793 1.00 53.56 84 LYS A C 1
ATOM 660 O O . LYS A 1 84 ? 26.737 -32.896 9.956 1.00 53.56 84 LYS A O 1
ATOM 665 N N . GLU A 1 85 ? 24.746 -31.982 10.513 1.00 52.91 85 GLU A N 1
ATOM 666 C CA . GLU A 1 85 ? 24.979 -31.576 11.899 1.00 52.91 85 GLU A CA 1
ATOM 667 C C . GLU A 1 85 ? 24.594 -32.771 12.772 1.00 52.91 85 GLU A C 1
ATOM 669 O O . GLU A 1 85 ? 23.443 -33.184 12.674 1.00 52.91 85 GLU A O 1
ATOM 674 N N . GLU A 1 86 ? 25.491 -33.300 13.603 1.00 53.06 86 GLU A N 1
ATOM 675 C CA . GLU A 1 86 ? 25.134 -34.040 14.822 1.00 53.06 86 GLU A CA 1
ATOM 676 C C . GLU A 1 86 ? 26.197 -33.673 15.869 1.00 53.06 86 GLU A C 1
ATOM 678 O O . GLU A 1 86 ? 27.389 -33.919 15.682 1.00 53.06 86 GLU A O 1
ATOM 683 N N . GLY A 1 87 ? 25.767 -32.951 16.904 1.00 49.72 87 GLY A N 1
ATOM 684 C CA . GLY A 1 87 ? 26.518 -32.809 18.141 1.00 49.72 87 GLY A CA 1
ATOM 685 C C . GLY A 1 87 ? 26.138 -33.952 19.068 1.00 49.72 87 GLY A C 1
ATOM 686 O O . GLY A 1 87 ? 24.979 -34.353 19.077 1.00 49.72 87 GLY A O 1
ATOM 687 N N . GLU A 1 88 ? 27.091 -34.431 19.857 1.00 53.12 88 GLU A N 1
ATOM 688 C CA . GLU A 1 88 ? 26.801 -35.232 21.039 1.00 53.12 88 GLU A CA 1
ATOM 689 C C . GLU A 1 88 ? 27.721 -34.815 22.188 1.00 53.12 88 GLU A C 1
ATOM 691 O O . GLU A 1 88 ? 28.920 -34.577 22.046 1.00 53.12 88 GLU A O 1
ATOM 696 N N . GLU A 1 89 ? 27.030 -34.646 23.301 1.00 50.94 89 GLU A N 1
ATOM 697 C CA . GLU A 1 89 ? 27.380 -34.221 24.640 1.00 50.94 89 GLU A CA 1
ATOM 698 C C . GLU A 1 89 ? 28.255 -35.279 25.327 1.00 50.94 89 GLU A C 1
ATOM 700 O O . GLU A 1 89 ? 27.915 -36.459 25.350 1.00 50.94 89 GLU A O 1
ATOM 705 N N . SER A 1 90 ? 29.402 -34.874 25.878 1.00 62.22 90 SER A N 1
ATOM 706 C CA . SER A 1 90 ? 30.264 -35.758 26.665 1.00 62.22 90 SER A CA 1
ATOM 707 C C . SER A 1 90 ? 29.929 -35.643 28.152 1.00 62.22 90 SER A C 1
ATOM 709 O O . SER A 1 90 ? 30.179 -34.604 28.766 1.00 62.22 90 SER A O 1
ATOM 711 N N . HIS A 1 91 ? 29.399 -36.727 28.712 1.00 44.59 91 HIS A N 1
ATOM 712 C CA . HIS A 1 91 ? 29.430 -37.050 30.137 1.00 44.59 91 HIS A CA 1
ATOM 713 C C . HIS A 1 91 ? 30.820 -37.601 30.511 1.00 44.59 91 HIS A C 1
ATOM 715 O O . HIS A 1 91 ? 31.267 -38.544 29.859 1.00 44.59 91 HIS A O 1
ATOM 721 N N . ASP A 1 92 ? 31.464 -37.032 31.537 1.00 57.94 92 ASP A N 1
ATOM 722 C CA . ASP A 1 92 ? 31.977 -37.735 32.737 1.00 57.94 92 ASP A CA 1
ATOM 723 C C . ASP A 1 92 ? 32.319 -36.708 33.835 1.00 57.94 92 ASP A C 1
ATOM 725 O O . ASP A 1 92 ? 33.056 -35.736 33.534 1.00 57.94 92 ASP A O 1
#

Sequence (92 aa):
MPTYVRVKDTDTKHEFDVLETHPQIGDNLQLIKSDRYPPARSPRAPKHHVKRARSTQQESPENVPSADASGESPSRPAGRNTKKEEGEESHD

Radius of gyration: 26.67 Å; chains: 1; bounding box: 48×46×72 Å